Protein AF-A0A5J4PUL3-F1 (afdb_monomer_lite)

InterPro domains:
  IPR008949 Isoprenoid synthase domain superfamily [G3DSA:1.10.600.10] (1-62)
  IPR008949 Isoprenoid synthase domain superfamily [SSF48576] (3-61)

Foldseek 3Di:
DDDPVRVVVVVVVCVVVVVVVVVLVVLVVVLVVQLVVLVPDDDDPVSVVSNVVSCCVSPVDD

pLDDT: mean 90.71, std 8.95, range [44.66, 96.81]

Radius of gyration: 17.26 Å; chains: 1; bounding box: 26×22×51 Å

Sequence (62 aa):
TASLEEINELTQFTKHHNGIEYAYRKMDDCREKAINVLSNFPDTDVKAALIAYVNYVVERNN

Organism: NCBI:txid433724

Secondary structure (DSSP, 8-state):
---HHHHHHHHHHHHHTTHHHHHHHHHHHHHHHHHHHHHTS---HHHHHHHHHHHHHH-TT-

Structure (mmCIF, N/CA/C/O backbone):
data_AF-A0A5J4PUL3-F1
#
_entry.id   AF-A0A5J4PUL3-F1
#
loop_
_atom_site.group_PDB
_atom_site.id
_atom_site.type_symbol
_atom_site.label_atom_id
_atom_site.label_alt_id
_atom_site.label_comp_id
_atom_site.label_asym_id
_atom_site.label_entity_id
_atom_site.label_seq_id
_atom_site.pdbx_PDB_ins_code
_atom_site.Cartn_x
_atom_site.Cartn_y
_atom_site.Cartn_z
_atom_site.occupancy
_atom_site.B_iso_or_equiv
_atom_site.auth_seq_id
_atom_site.auth_comp_id
_atom_site.auth_asym_id
_atom_site.auth_atom_id
_atom_site.pdbx_PDB_model_num
ATOM 1 N N . THR A 1 1 ? 9.959 13.406 -27.677 1.00 75.31 1 THR A N 1
ATOM 2 C CA . THR A 1 1 ? 9.010 12.377 -27.207 1.00 75.31 1 THR A CA 1
ATOM 3 C C . THR A 1 1 ? 9.545 11.039 -27.647 1.00 75.31 1 THR A C 1
ATOM 5 O O . THR A 1 1 ? 10.004 10.982 -28.780 1.00 75.31 1 THR A O 1
ATOM 8 N N . ALA A 1 2 ? 9.553 10.025 -26.781 1.00 83.50 2 ALA A N 1
ATOM 9 C CA . ALA A 1 2 ? 9.961 8.678 -27.186 1.00 83.50 2 ALA A CA 1
ATOM 10 C C . ALA A 1 2 ? 9.008 8.132 -28.264 1.00 83.50 2 ALA A C 1
ATOM 12 O O . ALA A 1 2 ? 7.811 8.435 -28.251 1.00 83.50 2 ALA A O 1
ATOM 13 N N . SER A 1 3 ? 9.551 7.367 -29.201 1.00 94.69 3 SER A N 1
ATOM 14 C CA . SER A 1 3 ? 8.815 6.637 -30.228 1.00 94.69 3 SER A CA 1
ATOM 15 C C . SER A 1 3 ? 8.068 5.438 -29.632 1.00 94.69 3 SER A C 1
ATOM 17 O O . SER A 1 3 ? 8.362 4.967 -28.533 1.00 94.69 3 SER A O 1
ATOM 19 N N . LEU A 1 4 ? 7.083 4.919 -30.370 1.00 93.06 4 LEU A N 1
ATOM 20 C CA . LEU A 1 4 ? 6.341 3.723 -29.959 1.00 93.06 4 LEU A CA 1
ATOM 21 C C . LEU A 1 4 ? 7.250 2.485 -29.853 1.00 93.06 4 LEU A C 1
ATOM 23 O O . LEU A 1 4 ? 7.017 1.619 -29.013 1.00 93.06 4 LEU A O 1
ATOM 27 N N . GLU A 1 5 ? 8.286 2.416 -30.688 1.00 93.25 5 GLU A N 1
ATOM 28 C CA . GLU A 1 5 ? 9.274 1.337 -30.694 1.00 93.25 5 GLU A CA 1
ATOM 29 C C . GLU A 1 5 ? 10.115 1.352 -29.411 1.00 93.25 5 GLU A C 1
ATOM 31 O O . GLU A 1 5 ? 10.158 0.346 -28.706 1.00 93.25 5 GLU A O 1
ATOM 36 N N . GLU A 1 6 ? 10.630 2.520 -29.015 1.00 92.50 6 GLU A N 1
ATOM 37 C CA . GLU A 1 6 ? 11.368 2.697 -27.753 1.00 92.50 6 GLU A CA 1
ATOM 38 C C . GLU A 1 6 ? 10.512 2.344 -26.519 1.00 92.50 6 GLU A C 1
ATOM 40 O O . GLU A 1 6 ? 11.000 1.734 -25.565 1.00 92.50 6 GLU A O 1
ATOM 45 N N . ILE A 1 7 ? 9.213 2.678 -26.527 1.00 93.31 7 ILE A N 1
ATOM 46 C CA . ILE A 1 7 ? 8.280 2.310 -25.443 1.00 93.31 7 ILE A CA 1
ATOM 47 C C . ILE A 1 7 ? 8.096 0.787 -25.369 1.00 93.31 7 ILE A C 1
ATOM 49 O O . ILE A 1 7 ? 8.068 0.211 -24.274 1.00 93.31 7 ILE A O 1
ATOM 53 N N . ASN A 1 8 ? 7.968 0.122 -26.520 1.00 93.56 8 ASN A N 1
ATOM 54 C CA . ASN A 1 8 ? 7.797 -1.326 -26.586 1.00 93.56 8 ASN A CA 1
ATOM 55 C C . ASN A 1 8 ? 9.058 -2.064 -26.129 1.00 93.56 8 ASN A C 1
ATOM 57 O O . ASN A 1 8 ? 8.948 -2.988 -25.321 1.00 93.56 8 ASN A O 1
ATOM 61 N N . GLU A 1 9 ? 10.239 -1.639 -26.579 1.00 93.19 9 GLU A N 1
ATOM 62 C CA . GLU A 1 9 ? 11.518 -2.211 -26.148 1.00 93.19 9 GLU A CA 1
ATOM 63 C C . GLU A 1 9 ? 11.702 -2.091 -24.635 1.00 93.19 9 GLU A C 1
ATOM 65 O O . GLU A 1 9 ? 11.979 -3.086 -23.963 1.00 93.19 9 GLU A O 1
ATOM 70 N N . LEU A 1 10 ? 11.447 -0.907 -24.068 1.00 91.62 10 LEU A N 1
ATOM 71 C CA . LEU A 1 10 ? 11.546 -0.683 -22.626 1.00 91.62 10 LEU A CA 1
ATOM 72 C C . LEU A 1 10 ? 10.548 -1.540 -21.834 1.00 91.62 10 LEU A C 1
ATOM 74 O O . LEU A 1 10 ? 10.869 -2.062 -20.761 1.00 91.62 10 LEU A O 1
ATOM 78 N N . THR A 1 11 ? 9.338 -1.715 -22.365 1.00 90.69 11 THR A N 1
ATOM 79 C CA . THR A 1 11 ? 8.315 -2.568 -21.750 1.00 90.69 11 THR A CA 1
ATOM 80 C C . THR A 1 11 ? 8.754 -4.031 -21.744 1.00 90.69 11 THR A C 1
ATOM 82 O O . THR A 1 11 ? 8.625 -4.707 -20.721 1.00 90.69 11 THR A O 1
ATOM 85 N N . GLN A 1 12 ? 9.291 -4.531 -22.861 1.00 92.00 12 GLN A N 1
ATOM 86 C CA . GLN A 1 12 ? 9.779 -5.909 -22.963 1.00 92.00 12 GLN A CA 1
ATOM 87 C C . GLN A 1 12 ? 11.000 -6.148 -22.081 1.00 92.00 12 GLN A C 1
ATOM 89 O O . GLN A 1 12 ? 11.039 -7.140 -21.357 1.00 92.00 12 GLN A O 1
ATOM 94 N N . PHE A 1 13 ? 11.947 -5.209 -22.068 1.00 93.00 13 PHE A N 1
ATOM 95 C CA . PHE A 1 13 ? 13.093 -5.233 -21.166 1.00 93.00 13 PHE A CA 1
ATOM 96 C C . PHE A 1 13 ? 12.637 -5.329 -19.702 1.00 93.00 13 PHE A C 1
ATOM 98 O O . PHE A 1 13 ? 13.055 -6.224 -18.970 1.00 93.00 13 PHE A O 1
ATOM 105 N N . THR A 1 14 ? 11.701 -4.470 -19.288 1.00 91.31 14 THR A N 1
ATOM 106 C CA . THR A 1 14 ? 11.165 -4.461 -17.917 1.00 91.31 14 THR A CA 1
ATOM 107 C C . THR A 1 14 ? 10.512 -5.795 -17.545 1.00 91.31 14 THR A C 1
ATOM 109 O O . THR A 1 14 ? 10.738 -6.300 -16.445 1.00 91.31 14 THR A O 1
ATOM 112 N N . LYS A 1 15 ? 9.734 -6.394 -18.456 1.00 88.44 15 LYS A N 1
ATOM 113 C CA . LYS A 1 15 ? 9.120 -7.717 -18.252 1.00 88.44 15 LYS A CA 1
ATOM 114 C C . LYS A 1 15 ? 10.169 -8.824 -18.151 1.00 88.44 15 LYS A C 1
ATOM 116 O O . LYS A 1 15 ? 10.105 -9.630 -17.232 1.00 88.44 15 LYS A O 1
ATOM 121 N N . HIS A 1 16 ? 11.154 -8.839 -19.050 1.00 91.69 16 HIS A N 1
ATOM 122 C CA . HIS A 1 16 ? 12.222 -9.843 -19.061 1.00 91.69 16 HIS A CA 1
ATOM 123 C C . HIS A 1 16 ? 13.043 -9.840 -17.764 1.00 91.69 16 HIS A C 1
ATOM 125 O O . HIS A 1 16 ? 13.451 -10.890 -17.275 1.00 91.69 16 HIS A O 1
ATOM 131 N N . HIS A 1 17 ? 13.237 -8.663 -17.169 1.00 92.25 17 HIS A N 1
ATOM 132 C CA . HIS A 1 17 ? 13.964 -8.496 -15.913 1.00 92.25 17 HIS A CA 1
ATOM 133 C C . HIS A 1 17 ? 13.084 -8.605 -14.653 1.00 92.25 17 HIS A C 1
ATOM 135 O O . HIS A 1 17 ? 13.531 -8.234 -13.567 1.00 92.25 17 HIS A O 1
ATOM 141 N N . ASN A 1 18 ? 11.861 -9.139 -14.764 1.00 90.94 18 ASN A N 1
ATOM 142 C CA . ASN A 1 18 ? 10.911 -9.308 -13.656 1.00 90.94 18 ASN A CA 1
ATOM 143 C C . ASN A 1 18 ? 10.596 -7.994 -12.908 1.00 90.94 18 ASN A C 1
ATOM 145 O O . ASN A 1 18 ? 10.458 -7.952 -11.678 1.00 90.94 18 ASN A O 1
ATOM 149 N N . GLY A 1 19 ? 10.551 -6.877 -13.641 1.00 89.38 19 GLY A N 1
ATOM 150 C CA . GLY A 1 19 ? 10.312 -5.551 -13.070 1.00 89.38 19 GLY A CA 1
ATOM 151 C C . GLY A 1 19 ? 8.909 -5.402 -12.480 1.00 89.38 19 GLY A C 1
ATOM 152 O O . GLY A 1 19 ? 8.728 -4.665 -11.510 1.00 89.38 19 GLY A O 1
ATOM 153 N N . ILE A 1 20 ? 7.935 -6.146 -13.011 1.00 88.88 20 ILE A N 1
ATOM 154 C CA . ILE A 1 20 ? 6.556 -6.176 -12.509 1.00 88.88 20 ILE A CA 1
ATOM 155 C C . ILE A 1 20 ? 6.514 -6.884 -11.147 1.00 88.88 20 ILE A C 1
ATOM 157 O O . ILE A 1 20 ? 5.986 -6.346 -10.179 1.00 88.88 20 ILE A O 1
ATOM 161 N N . GLU A 1 21 ? 7.148 -8.047 -11.030 1.00 89.88 21 GLU A N 1
ATOM 162 C CA . GLU A 1 21 ? 7.249 -8.829 -9.795 1.00 89.88 21 GLU A CA 1
ATOM 163 C C . GLU A 1 21 ? 8.039 -8.076 -8.719 1.00 89.88 21 GLU A C 1
ATOM 165 O O . GLU A 1 21 ? 7.733 -8.152 -7.528 1.00 89.88 21 GLU A O 1
ATOM 170 N N . TYR A 1 22 ? 9.075 -7.332 -9.114 1.00 92.62 22 TYR A N 1
ATOM 171 C CA . TYR A 1 22 ? 9.767 -6.422 -8.205 1.00 92.62 22 TYR A CA 1
ATOM 172 C C . TYR A 1 22 ? 8.845 -5.304 -7.701 1.00 92.62 22 TYR A C 1
ATOM 174 O O . TYR A 1 22 ? 8.852 -5.017 -6.503 1.00 92.62 22 TYR A O 1
ATOM 182 N N . ALA A 1 23 ? 8.036 -4.706 -8.580 1.00 91.44 23 ALA A N 1
ATOM 183 C CA . ALA A 1 23 ? 7.078 -3.678 -8.188 1.00 91.44 23 ALA A CA 1
ATOM 184 C C . ALA A 1 23 ? 6.037 -4.224 -7.197 1.00 91.44 23 ALA A C 1
ATOM 186 O O . ALA A 1 23 ? 5.841 -3.605 -6.153 1.00 91.44 23 ALA A O 1
ATOM 187 N N . TYR A 1 24 ? 5.463 -5.407 -7.447 1.00 91.12 24 TYR A N 1
ATOM 188 C CA . TYR A 1 24 ? 4.547 -6.067 -6.505 1.00 91.12 24 TYR A CA 1
ATOM 189 C C . TYR A 1 24 ? 5.195 -6.308 -5.138 1.00 91.12 24 TYR A C 1
ATOM 191 O O . TYR A 1 24 ? 4.649 -5.884 -4.122 1.00 91.12 24 TYR A O 1
ATOM 199 N N . ARG A 1 25 ? 6.410 -6.875 -5.102 1.00 92.88 25 ARG A N 1
ATOM 200 C CA . ARG A 1 25 ? 7.155 -7.051 -3.842 1.00 92.88 25 ARG A CA 1
ATOM 201 C C . ARG A 1 25 ? 7.381 -5.730 -3.114 1.00 92.88 25 ARG A C 1
ATOM 203 O O . ARG A 1 25 ? 7.246 -5.664 -1.900 1.00 92.88 25 ARG A O 1
ATOM 210 N N . LYS A 1 26 ? 7.700 -4.653 -3.839 1.00 94.88 26 LYS A N 1
ATOM 211 C CA . LYS A 1 26 ? 7.873 -3.331 -3.224 1.00 94.88 26 LYS A CA 1
ATOM 212 C C . LYS A 1 26 ? 6.569 -2.738 -2.702 1.00 94.88 26 LYS A C 1
ATOM 214 O O . LYS A 1 26 ? 6.607 -2.024 -1.701 1.00 94.88 26 LYS A O 1
ATOM 219 N N . MET A 1 27 ? 5.439 -3.023 -3.341 1.00 93.06 27 MET A N 1
ATOM 220 C CA . MET A 1 27 ? 4.124 -2.635 -2.831 1.00 93.06 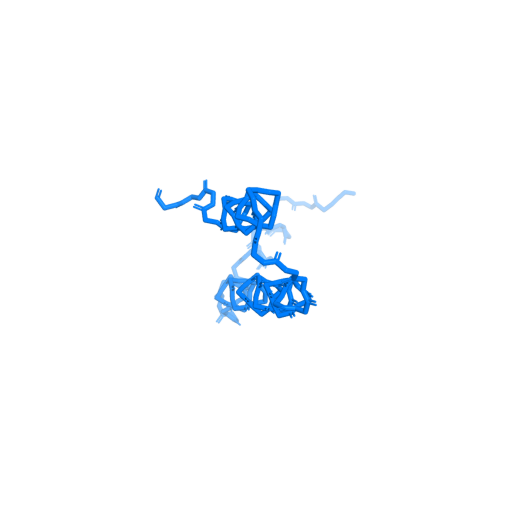27 MET A CA 1
ATOM 221 C C . MET A 1 27 ? 3.794 -3.385 -1.534 1.00 93.06 27 MET A C 1
ATOM 223 O O . MET A 1 27 ? 3.374 -2.745 -0.569 1.00 93.06 27 MET A O 1
ATOM 227 N N . ASP A 1 28 ? 4.076 -4.689 -1.469 1.00 92.75 28 ASP A N 1
ATOM 228 C CA . ASP A 1 28 ? 3.926 -5.493 -0.249 1.00 92.75 28 ASP A CA 1
ATOM 229 C C . ASP A 1 28 ? 4.856 -5.009 0.881 1.00 92.75 28 ASP A C 1
ATOM 231 O O . ASP A 1 28 ? 4.386 -4.767 1.993 1.00 92.75 28 ASP A O 1
ATOM 235 N N . ASP A 1 29 ? 6.138 -4.747 0.592 1.00 95.06 29 ASP A N 1
ATOM 236 C CA . ASP A 1 29 ? 7.097 -4.184 1.559 1.00 95.06 29 ASP A CA 1
ATOM 237 C C . ASP A 1 29 ? 6.573 -2.872 2.179 1.00 95.06 29 ASP A C 1
ATOM 239 O O . ASP A 1 29 ? 6.751 -2.593 3.368 1.00 95.06 29 ASP A O 1
ATOM 243 N N . CYS A 1 30 ? 5.971 -2.006 1.357 1.00 94.19 30 CYS A N 1
ATOM 244 C CA . CYS A 1 30 ? 5.401 -0.737 1.805 1.00 94.19 30 CYS A CA 1
ATOM 245 C C . CYS A 1 30 ? 4.139 -0.946 2.650 1.00 94.19 30 CYS A C 1
ATOM 247 O O . CYS A 1 30 ? 3.975 -0.260 3.663 1.00 94.19 30 CYS A O 1
ATOM 249 N N . ARG A 1 31 ? 3.284 -1.906 2.273 1.00 93.69 31 ARG A N 1
ATOM 250 C CA . ARG A 1 31 ? 2.101 -2.309 3.046 1.00 93.69 31 ARG A CA 1
ATOM 251 C C . ARG A 1 31 ? 2.495 -2.739 4.453 1.00 93.69 31 ARG A C 1
ATOM 253 O O . ARG A 1 31 ? 1.963 -2.216 5.430 1.00 93.69 31 ARG A O 1
ATOM 260 N N . GLU A 1 32 ? 3.464 -3.644 4.559 1.00 95.19 32 GLU A N 1
ATOM 261 C CA . GLU A 1 32 ? 3.944 -4.163 5.841 1.00 95.19 32 GLU A CA 1
ATOM 262 C C . GLU A 1 32 ? 4.525 -3.058 6.720 1.00 95.19 32 GLU A C 1
ATOM 264 O O . GLU A 1 32 ? 4.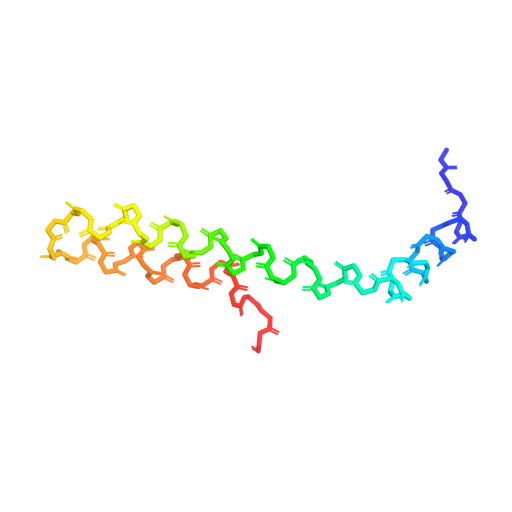194 -2.970 7.901 1.00 95.19 32 GLU A O 1
ATOM 269 N N . LYS A 1 33 ? 5.327 -2.154 6.144 1.00 95.94 33 LYS A N 1
ATOM 270 C CA . LYS A 1 33 ? 5.853 -0.991 6.875 1.00 95.94 33 LYS A CA 1
ATOM 271 C C . LYS A 1 33 ? 4.735 -0.106 7.418 1.00 95.94 33 LYS A C 1
ATOM 273 O O . LYS A 1 33 ? 4.813 0.316 8.569 1.00 95.94 33 LYS A O 1
ATOM 278 N N . ALA A 1 34 ? 3.700 0.162 6.623 1.00 94.50 34 ALA A N 1
ATOM 279 C CA . ALA A 1 34 ? 2.563 0.968 7.057 1.00 94.50 34 ALA A CA 1
ATOM 280 C C . ALA A 1 34 ? 1.782 0.286 8.194 1.00 94.50 34 ALA A C 1
ATOM 282 O O . ALA A 1 34 ? 1.512 0.917 9.215 1.00 94.50 34 ALA A O 1
ATOM 283 N N . ILE A 1 35 ? 1.488 -1.011 8.066 1.00 93.94 35 ILE A N 1
ATOM 284 C CA . ILE A 1 35 ? 0.821 -1.794 9.119 1.00 93.94 35 ILE A CA 1
ATOM 285 C C . ILE A 1 35 ? 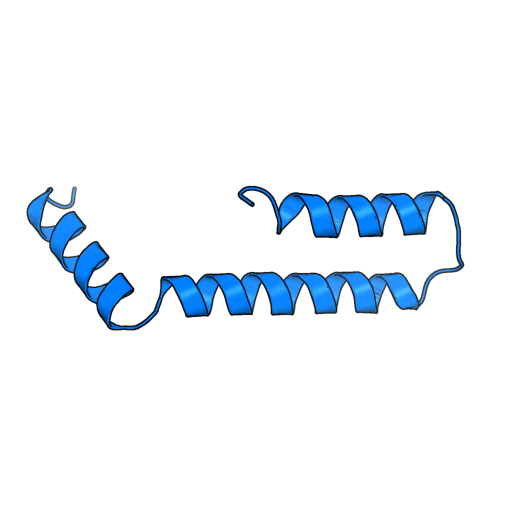1.673 -1.827 10.394 1.00 93.94 35 ILE A C 1
ATOM 287 O O . ILE A 1 35 ? 1.148 -1.641 11.491 1.00 93.94 35 ILE A O 1
ATOM 291 N N . ASN A 1 36 ? 2.990 -1.991 10.266 1.00 96.31 36 ASN A N 1
ATOM 292 C CA . ASN A 1 36 ? 3.902 -1.986 11.404 1.00 96.31 36 ASN A CA 1
ATOM 293 C C . ASN A 1 36 ? 3.900 -0.636 12.138 1.00 96.31 36 ASN A C 1
ATOM 295 O O . ASN A 1 36 ? 3.886 -0.607 13.366 1.00 96.31 36 ASN A O 1
ATOM 299 N N . VAL A 1 37 ? 3.834 0.490 11.419 1.00 95.62 37 VAL A N 1
ATOM 300 C CA . VAL A 1 37 ? 3.660 1.814 12.046 1.00 95.62 37 VAL A CA 1
ATOM 301 C C . VAL A 1 37 ? 2.344 1.871 12.827 1.00 95.62 37 VAL A C 1
ATOM 303 O O . VAL A 1 37 ? 2.345 2.305 13.980 1.00 95.62 37 VAL A O 1
ATOM 306 N N . LEU A 1 38 ? 1.249 1.378 12.239 1.00 93.69 38 LEU A N 1
ATOM 307 C CA . LEU A 1 38 ? -0.074 1.340 12.872 1.00 93.69 38 LEU A CA 1
ATOM 308 C C . LEU A 1 38 ? -0.139 0.399 14.087 1.00 93.69 38 LEU A C 1
ATOM 310 O O . LEU A 1 38 ? -0.966 0.611 14.973 1.00 93.69 38 LEU A O 1
ATOM 314 N N . SER A 1 39 ? 0.731 -0.612 14.169 1.00 93.00 39 SER A N 1
ATOM 315 C CA . SER A 1 39 ? 0.751 -1.574 15.281 1.00 93.00 39 SER A CA 1
ATOM 316 C C . SER A 1 39 ? 1.004 -0.922 16.649 1.00 93.00 39 SER A C 1
ATOM 318 O O . SER A 1 39 ? 0.487 -1.408 17.651 1.00 93.00 39 SER A O 1
ATOM 320 N N . ASN A 1 40 ? 1.702 0.220 16.676 1.00 94.44 40 ASN A N 1
ATOM 321 C CA . ASN A 1 40 ? 2.014 0.977 17.895 1.00 94.44 40 ASN A CA 1
ATOM 322 C C . ASN A 1 40 ? 0.823 1.772 18.459 1.00 94.44 40 ASN A C 1
ATOM 324 O O . ASN A 1 40 ? 0.938 2.382 19.521 1.00 94.44 40 ASN A O 1
ATOM 328 N N . PHE A 1 41 ? -0.305 1.807 17.748 1.00 93.81 41 PHE A N 1
ATOM 329 C CA . PHE A 1 41 ? -1.509 2.516 18.169 1.00 93.81 41 PHE A CA 1
ATOM 330 C C . PHE A 1 41 ? -2.505 1.562 18.843 1.00 93.81 41 PHE A C 1
ATOM 332 O O . PHE A 1 41 ? -2.553 0.376 18.491 1.00 93.81 41 PHE A O 1
ATOM 339 N N . PRO A 1 42 ? -3.326 2.062 19.784 1.00 94.75 42 PRO A N 1
ATOM 340 C CA . PRO A 1 42 ? -4.365 1.263 20.421 1.00 94.75 42 PRO A CA 1
ATOM 341 C C . PRO A 1 42 ? -5.378 0.738 19.400 1.00 94.75 42 PRO A C 1
ATOM 343 O O . PRO A 1 42 ? -5.655 1.375 18.377 1.00 94.75 42 PRO A O 1
ATOM 346 N N . ASP A 1 43 ? -5.953 -0.420 19.710 1.00 94.06 43 ASP A N 1
ATOM 347 C CA . ASP A 1 43 ? -7.002 -1.022 18.896 1.00 94.06 43 ASP A CA 1
ATOM 348 C C . ASP A 1 43 ? -8.273 -0.177 18.982 1.00 94.06 43 ASP A C 1
ATOM 350 O O . ASP A 1 43 ? -8.917 -0.057 20.021 1.00 94.06 43 ASP A O 1
ATOM 354 N N . THR A 1 44 ? -8.581 0.473 17.865 1.00 96.81 44 THR A N 1
ATOM 355 C CA . THR A 1 44 ? -9.702 1.393 17.686 1.00 96.81 44 THR A CA 1
ATOM 356 C C . THR A 1 44 ? -10.298 1.171 16.304 1.00 96.81 44 THR A C 1
ATOM 358 O O . THR A 1 44 ? -9.601 0.715 15.390 1.00 96.81 44 THR A O 1
ATOM 361 N N . ASP A 1 45 ? -11.550 1.579 16.112 1.00 96.69 45 ASP A N 1
ATOM 362 C CA . ASP A 1 45 ? -12.198 1.543 14.794 1.00 96.69 45 ASP A CA 1
ATOM 363 C C . ASP A 1 45 ? -11.397 2.331 13.743 1.00 96.69 45 ASP A C 1
ATOM 365 O O . ASP A 1 45 ? -11.334 1.950 12.576 1.00 96.69 45 ASP A O 1
ATOM 369 N N . VAL A 1 46 ? -10.703 3.392 14.168 1.00 95.94 46 VAL A N 1
ATOM 370 C CA . VAL A 1 46 ? -9.821 4.191 13.307 1.00 95.94 46 VAL A CA 1
ATOM 371 C C . VAL A 1 46 ? -8.603 3.384 12.851 1.00 95.94 46 VAL A C 1
ATOM 373 O O . VAL A 1 46 ? -8.283 3.389 11.663 1.00 95.94 46 VAL A O 1
ATOM 376 N N . LYS A 1 47 ? -7.935 2.654 13.757 1.00 94.88 47 LYS A N 1
ATOM 377 C CA . LYS A 1 47 ? -6.814 1.766 13.396 1.00 94.88 47 LYS A CA 1
ATOM 378 C C . LYS A 1 47 ? -7.272 0.685 12.415 1.00 94.88 47 LYS A C 1
ATOM 380 O O . LYS A 1 47 ? -6.596 0.451 11.416 1.00 94.88 47 LYS A O 1
ATOM 385 N N . ALA A 1 48 ? -8.434 0.078 12.660 1.00 95.75 48 ALA A N 1
ATOM 386 C CA . ALA A 1 48 ? -9.013 -0.919 11.763 1.00 95.75 48 ALA A CA 1
ATOM 387 C C . ALA A 1 48 ? -9.320 -0.335 10.370 1.00 95.75 48 ALA A C 1
ATOM 389 O O . ALA A 1 48 ? -8.957 -0.935 9.358 1.00 95.75 48 ALA A O 1
ATOM 390 N N . ALA A 1 49 ? -9.907 0.865 10.306 1.00 96.31 49 ALA A N 1
ATOM 391 C CA . ALA A 1 49 ? -10.192 1.554 9.049 1.00 96.31 49 ALA A CA 1
ATOM 392 C C . ALA A 1 49 ? -8.916 1.901 8.260 1.00 96.31 49 ALA A C 1
ATOM 394 O O . ALA A 1 49 ? -8.878 1.731 7.042 1.00 96.31 49 ALA A O 1
ATOM 395 N N . LEU A 1 50 ? -7.852 2.341 8.941 1.00 95.44 50 LEU A N 1
ATOM 396 C CA . LEU A 1 50 ? -6.562 2.635 8.308 1.00 95.44 50 LEU A CA 1
ATOM 397 C C . LEU A 1 50 ? -5.887 1.374 7.754 1.00 95.44 50 LEU A C 1
ATOM 399 O O . LEU A 1 50 ? -5.353 1.414 6.647 1.00 95.44 50 LEU A O 1
ATOM 403 N N . ILE A 1 51 ? -5.945 0.251 8.477 1.00 94.38 51 ILE A N 1
ATOM 404 C CA . ILE A 1 51 ? -5.440 -1.040 7.983 1.00 94.38 51 ILE A CA 1
ATOM 405 C C . ILE A 1 51 ? -6.225 -1.481 6.741 1.00 94.38 51 ILE A C 1
ATOM 407 O O . ILE A 1 51 ? -5.622 -1.837 5.729 1.00 94.38 51 ILE A O 1
ATOM 411 N N . ALA A 1 52 ? -7.559 -1.402 6.778 1.00 94.06 52 ALA A N 1
ATOM 412 C CA . ALA A 1 52 ? -8.405 -1.743 5.635 1.00 94.06 52 ALA A CA 1
ATOM 413 C C . ALA A 1 52 ? -8.099 -0.868 4.408 1.00 94.06 52 ALA A C 1
ATOM 415 O O . ALA A 1 52 ? -8.007 -1.373 3.290 1.00 94.06 52 ALA A O 1
ATOM 416 N N . TYR A 1 53 ? -7.874 0.431 4.618 1.00 93.44 53 TYR A N 1
ATOM 417 C CA . TYR A 1 53 ? -7.476 1.355 3.559 1.00 93.44 53 TYR A CA 1
ATOM 418 C C . TYR A 1 53 ? -6.122 0.984 2.938 1.00 93.44 53 TYR A C 1
ATOM 420 O O . TYR A 1 53 ? -5.996 0.938 1.715 1.00 93.44 53 TYR A O 1
ATOM 428 N N . VAL A 1 54 ? -5.117 0.684 3.769 1.00 92.62 54 VAL A N 1
ATOM 429 C CA . VAL A 1 54 ? -3.782 0.268 3.312 1.00 92.62 54 VAL A CA 1
ATOM 430 C C . VAL A 1 54 ? -3.855 -1.010 2.470 1.00 92.62 54 VAL A C 1
ATOM 432 O O . VAL A 1 54 ? -3.236 -1.066 1.408 1.00 92.62 54 VAL A O 1
ATOM 435 N N . ASN A 1 55 ? -4.653 -1.997 2.886 1.00 91.75 55 ASN A N 1
ATOM 43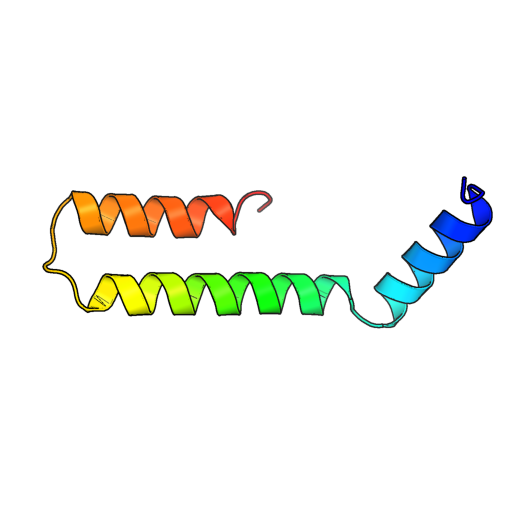6 C CA . ASN A 1 55 ? -4.857 -3.228 2.117 1.00 91.75 55 ASN A CA 1
ATOM 437 C C . ASN A 1 55 ? -5.553 -2.947 0.778 1.00 91.75 55 ASN A C 1
ATOM 439 O O . ASN A 1 55 ? -5.065 -3.363 -0.271 1.00 91.75 55 ASN A O 1
ATOM 443 N N . TYR A 1 56 ? -6.625 -2.151 0.793 1.00 91.69 56 TYR A N 1
ATOM 444 C CA . TYR A 1 56 ? -7.380 -1.801 -0.412 1.00 91.69 56 TYR A CA 1
ATOM 445 C C . TYR A 1 56 ? -6.533 -1.088 -1.479 1.00 91.69 56 TYR A C 1
ATOM 447 O O . TYR A 1 56 ? -6.665 -1.361 -2.672 1.00 91.69 56 TYR A O 1
ATOM 455 N N . VAL A 1 57 ? -5.645 -0.174 -1.074 1.00 89.19 57 VAL A N 1
ATOM 456 C CA . VAL A 1 57 ? -4.785 0.565 -2.016 1.00 89.19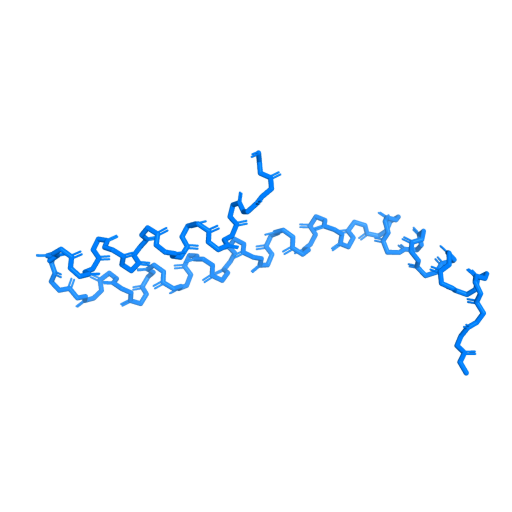 57 VAL A CA 1
ATOM 457 C C . VAL A 1 57 ? -3.797 -0.360 -2.738 1.00 89.19 57 VAL A C 1
ATOM 459 O O . VAL A 1 57 ? -3.452 -0.094 -3.891 1.00 89.19 57 VAL A O 1
ATOM 462 N N . VAL A 1 58 ? -3.358 -1.440 -2.087 1.00 87.00 58 VAL A N 1
ATOM 463 C CA . VAL A 1 58 ? -2.370 -2.387 -2.628 1.00 87.00 58 VAL A CA 1
ATOM 464 C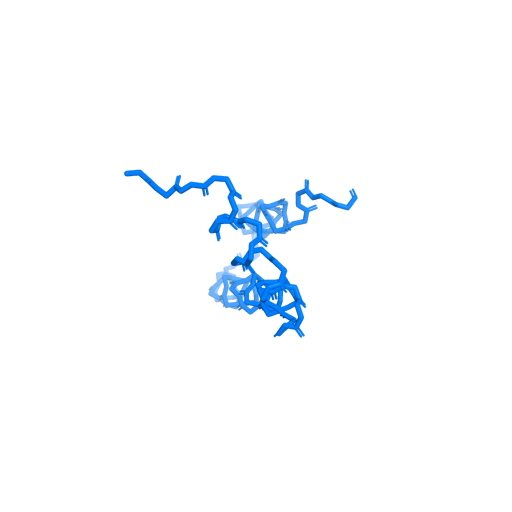 C . VAL A 1 58 ? -3.035 -3.489 -3.459 1.00 87.00 58 VAL A C 1
ATOM 466 O O . VAL A 1 58 ? -2.503 -3.866 -4.499 1.00 87.00 58 VAL A O 1
ATOM 469 N N . GLU A 1 59 ? -4.221 -3.953 -3.065 1.00 81.81 59 GLU A N 1
ATOM 470 C CA . GLU A 1 59 ? -4.933 -5.086 -3.686 1.00 81.81 59 GLU A CA 1
ATOM 471 C C . GLU A 1 59 ? -5.817 -4.705 -4.884 1.00 81.81 59 GLU A C 1
ATOM 473 O O . GLU A 1 59 ? -6.618 -5.510 -5.349 1.00 81.81 59 GLU A O 1
ATOM 478 N N . ARG A 1 60 ? -5.677 -3.484 -5.412 1.00 68.81 60 ARG A N 1
ATOM 479 C CA . ARG A 1 60 ? -6.630 -2.830 -6.330 1.00 68.81 60 ARG A CA 1
ATOM 480 C C . ARG A 1 60 ? -6.966 -3.583 -7.637 1.00 68.81 60 ARG A C 1
ATOM 482 O O . ARG A 1 60 ? -7.813 -3.093 -8.372 1.00 68.81 60 ARG A O 1
ATOM 489 N N . ASN A 1 61 ? -6.325 -4.715 -7.941 1.00 53.25 61 ASN A N 1
ATOM 490 C CA . ASN A 1 61 ? -6.492 -5.484 -9.182 1.00 53.25 61 ASN A CA 1
ATOM 491 C C . ASN A 1 61 ? -6.460 -7.022 -9.003 1.00 53.25 61 ASN A C 1
ATOM 493 O O . ASN A 1 61 ? -5.986 -7.707 -9.911 1.00 53.25 61 ASN A O 1
ATOM 497 N N . ASN A 1 62 ? -6.932 -7.572 -7.879 1.00 44.66 62 ASN A N 1
ATOM 498 C CA . ASN A 1 62 ? -7.278 -9.005 -7.830 1.00 44.66 62 ASN A CA 1
ATOM 499 C C . ASN A 1 62 ? -8.720 -9.245 -8.283 1.00 44.66 62 ASN A C 1
ATOM 501 O O . ASN A 1 62 ? -9.604 -8.467 -7.856 1.00 44.66 62 ASN A O 1
#